Protein AF-K1TVM0-F1 (afdb_monomer_lite)

Sequence (132 aa):
MSVEELLGRLKIVDDQRIYVIAEAIRKGISYEQIHDITKIDLWFIDKIAILTEMEHALETQPLTVDLLKEAKRIEFPDNVIARLTGKTEEEIKKMRYDNGIKAVYKMVDTCAAEFAASTPYYYSVFGGECEA

Foldseek 3Di:
DDLVVLLVLLLDPDPCNLVSLLVNVVVPNDLVSSCVRNVPDSVVSVLSNVVSVLLVCLQPDADDLVSLLVCQQNPNQLPSSCVNNVHDSVVSVVSCVVSVQDWAKDADQVPVPPDDDPDRDIDTHRDDHHPD

pLDDT: mean 94.08, std 8.01, range [65.44, 98.75]

Organism: NCBI:txid408170

Radius of gyration: 18.38 Å; chains: 1; bounding box: 38×33×53 Å

Secondary structure (DSSP, 8-state):
--HHHHHHHHTS-STTHHHHHHHHHHTT--HHHHHHHH---HHHHHHHHHHHHHHHHHHHS---HHHHHHHHHTT--HHHHHHHHT--HHHHHHHHHHTT---EEEE--SSTTSS---S--EEEESSS----

InterPro domains:
  IPR005480 Carbamoyl-phosphate synthetase, large subunit oligomerisation domain [PF02787] (10-85)
  IPR005480 Carbamoyl-phosphate synthetase, large subunit oligomerisation domain [SM01096] (6-126)
  IPR036897 Carbamoyl-phosphate synthetase, large subunit oligomerisation domain superfamily [G3DSA:1.10.1030.10] (1-132)
  IPR036897 Carbamoyl-phosphate synthetase, large subunit oligomerisation domain superfamily [SSF48108] (3-131)

Structure (mmCIF, N/CA/C/O backbone):
data_AF-K1TVM0-F1
#
_entry.id   AF-K1TVM0-F1
#
loop_
_atom_site.group_PDB
_atom_site.id
_atom_site.type_symbol
_atom_site.label_atom_id
_atom_site.label_alt_id
_atom_site.label_comp_id
_atom_site.label_asym_id
_atom_site.label_entity_id
_atom_site.label_seq_id
_atom_site.pdbx_PDB_ins_code
_atom_site.Cartn_x
_atom_site.Cartn_y
_atom_site.Cartn_z
_atom_site.occupancy
_atom_site.B_iso_or_equiv
_atom_site.auth_seq_id
_atom_site.auth_comp_id
_atom_site.auth_asym_id
_atom_site.auth_atom_id
_atom_site.pdbx_PDB_model_num
ATOM 1 N N . MET A 1 1 ? 1.912 -0.898 20.314 1.00 80.94 1 MET A N 1
ATOM 2 C CA . MET A 1 1 ? 0.642 -0.511 20.954 1.00 80.94 1 MET A CA 1
ATOM 3 C C . MET A 1 1 ? -0.163 -1.754 21.276 1.00 80.94 1 MET A C 1
ATOM 5 O O . MET A 1 1 ? -0.080 -2.720 20.519 1.00 80.94 1 MET A O 1
ATOM 9 N N . SER A 1 2 ? -0.897 -1.756 22.380 1.00 94.56 2 SER A N 1
ATOM 10 C CA . SER A 1 2 ? -1.893 -2.791 22.669 1.00 94.56 2 SER A CA 1
ATOM 11 C C . SER A 1 2 ? -3.107 -2.644 21.739 1.00 94.56 2 SER A C 1
ATOM 13 O O . SER A 1 2 ? -3.295 -1.609 21.096 1.00 94.56 2 SER A O 1
ATOM 15 N N . VAL A 1 3 ? -3.944 -3.683 21.651 1.00 94.94 3 VAL A N 1
ATOM 16 C CA . VAL A 1 3 ? -5.213 -3.609 20.902 1.00 94.94 3 VAL A CA 1
ATOM 17 C C . VAL A 1 3 ? -6.101 -2.496 21.465 1.00 94.94 3 VAL A C 1
ATOM 19 O O . VAL A 1 3 ? -6.670 -1.720 20.706 1.00 94.94 3 VAL A O 1
ATOM 22 N N . GLU A 1 4 ? -6.160 -2.356 22.789 1.00 95.06 4 GLU A N 1
ATOM 23 C CA . GLU A 1 4 ? -6.946 -1.316 23.460 1.00 95.06 4 GLU A CA 1
ATOM 24 C C . GLU A 1 4 ? -6.488 0.103 23.083 1.00 95.06 4 GLU A C 1
ATOM 26 O O . GLU A 1 4 ? -7.312 0.953 22.737 1.00 95.06 4 GLU A O 1
ATOM 31 N N . GLU A 1 5 ? -5.173 0.345 23.056 1.00 96.19 5 GLU A N 1
ATOM 32 C CA . GLU A 1 5 ? -4.603 1.627 22.625 1.00 96.19 5 GLU A CA 1
ATOM 33 C C . GLU A 1 5 ? -4.957 1.952 21.166 1.00 96.19 5 GLU A C 1
ATOM 35 O O . GLU A 1 5 ? -5.282 3.100 20.848 1.00 96.19 5 GLU A O 1
ATOM 40 N N . LEU A 1 6 ? -4.932 0.954 20.273 1.00 96.75 6 LEU A N 1
ATOM 41 C CA . LEU A 1 6 ? -5.315 1.135 18.869 1.00 96.75 6 LEU A CA 1
ATOM 42 C C . LEU A 1 6 ? -6.794 1.490 18.731 1.00 96.75 6 LEU A C 1
ATOM 44 O O . LEU A 1 6 ? -7.119 2.431 18.013 1.00 96.75 6 LEU A O 1
ATOM 48 N N . LEU A 1 7 ? -7.688 0.809 19.454 1.00 96.94 7 LEU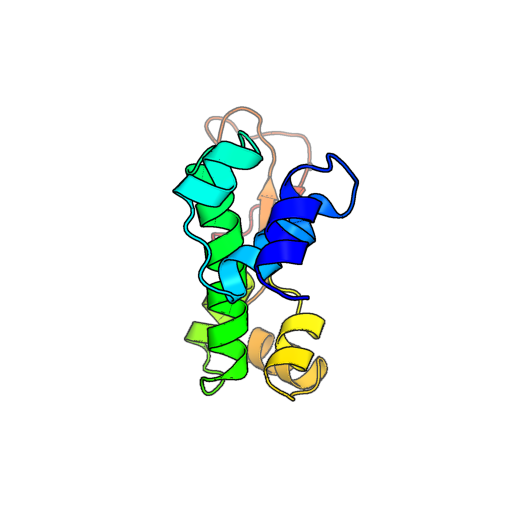 A N 1
ATOM 49 C CA . LEU A 1 7 ? -9.122 1.123 19.437 1.00 96.94 7 LEU A CA 1
ATOM 50 C C . LEU A 1 7 ? -9.409 2.546 19.936 1.00 96.94 7 LEU A C 1
ATOM 52 O O . LEU A 1 7 ? -10.316 3.210 19.429 1.00 96.94 7 LEU A O 1
ATOM 56 N N . GLY A 1 8 ? -8.628 3.033 20.903 1.00 97.38 8 GLY A N 1
ATOM 57 C CA . GLY A 1 8 ? -8.663 4.429 21.334 1.00 97.38 8 GLY A CA 1
ATOM 58 C C . GLY A 1 8 ? -8.209 5.386 20.230 1.00 97.38 8 GLY A C 1
ATOM 59 O O . GLY A 1 8 ? -8.923 6.334 19.901 1.00 97.38 8 GLY A O 1
ATOM 60 N N . ARG A 1 9 ? -7.055 5.114 19.610 1.00 98.00 9 ARG A N 1
ATOM 61 C CA . ARG A 1 9 ? -6.488 5.950 18.537 1.00 98.00 9 ARG A CA 1
ATOM 62 C C . ARG A 1 9 ? -7.346 5.961 17.271 1.00 98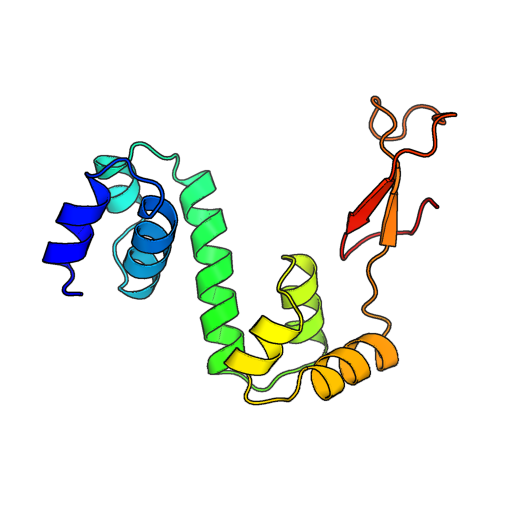.00 9 ARG A C 1
ATOM 64 O O . ARG A 1 9 ? -7.458 7.011 16.652 1.00 98.00 9 ARG A O 1
ATOM 71 N N . LEU A 1 10 ? -8.031 4.866 16.933 1.00 98.06 10 LEU A N 1
ATOM 72 C CA . LEU A 1 10 ? -8.962 4.807 15.796 1.00 98.06 10 LEU A CA 1
ATOM 73 C C . LEU A 1 10 ? -10.108 5.821 15.914 1.00 98.06 10 LEU A C 1
ATOM 75 O O . LEU A 1 10 ? -10.655 6.235 14.894 1.00 98.06 10 LEU A O 1
ATOM 79 N N . LYS A 1 11 ? -10.478 6.255 17.125 1.00 97.75 11 LYS A N 1
ATOM 80 C CA . LYS A 1 11 ? -11.513 7.283 17.337 1.00 97.75 11 LYS A CA 1
ATOM 81 C C . LYS A 1 11 ? -11.014 8.698 17.036 1.00 97.75 11 LYS A C 1
ATOM 83 O O . LYS A 1 11 ? -11.830 9.586 16.807 1.00 97.75 11 LYS A O 1
ATOM 88 N N . ILE A 1 12 ? -9.699 8.911 17.039 1.00 97.94 12 ILE A N 1
ATOM 89 C CA . ILE A 1 12 ? -9.086 10.219 16.816 1.00 97.94 12 ILE A CA 1
ATOM 90 C C . ILE A 1 12 ? -8.969 10.452 15.308 1.00 97.94 12 ILE A C 1
ATOM 92 O O . ILE A 1 12 ? -8.391 9.646 14.582 1.00 97.94 12 ILE A O 1
ATOM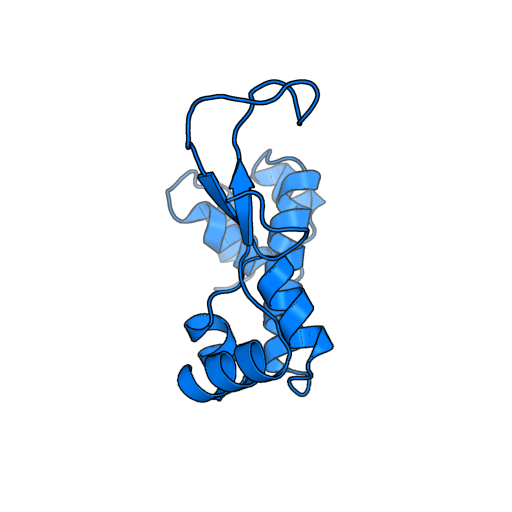 96 N N . VAL A 1 13 ? -9.554 11.552 14.833 1.00 97.62 13 VAL A N 1
ATOM 97 C CA . VAL A 1 13 ? -9.509 11.952 13.422 1.00 97.62 13 VAL A CA 1
ATOM 98 C C . VAL A 1 13 ? -8.322 12.885 13.214 1.00 97.62 13 VAL A C 1
ATOM 100 O O . VAL A 1 13 ? -8.474 14.102 13.195 1.00 97.62 13 VAL A O 1
ATOM 103 N N . ASP A 1 14 ? -7.133 12.296 13.125 1.00 97.12 14 ASP A N 1
ATOM 104 C CA . ASP A 1 14 ? -5.877 12.995 12.861 1.00 97.12 14 ASP A CA 1
ATOM 105 C C . ASP A 1 14 ? -5.177 12.446 11.604 1.00 97.12 14 ASP A C 1
ATOM 107 O O . ASP A 1 14 ? -5.647 11.512 10.946 1.00 97.12 14 ASP A O 1
ATOM 111 N N . ASP A 1 15 ? -4.045 13.050 11.261 1.00 97.06 15 ASP A N 1
ATOM 112 C CA . ASP A 1 15 ? -3.183 12.682 10.136 1.00 97.06 15 ASP A CA 1
ATOM 113 C C . ASP A 1 15 ? -2.530 11.299 10.287 1.00 97.06 15 ASP A C 1
ATOM 115 O O . ASP A 1 15 ? -2.016 10.740 9.316 1.00 97.06 15 ASP A O 1
ATOM 119 N N . GLN A 1 16 ? -2.579 10.708 11.483 1.00 96.94 16 GLN A N 1
ATOM 120 C CA . GLN A 1 16 ? -2.008 9.394 11.749 1.00 96.94 16 GLN A CA 1
ATOM 121 C C . GLN A 1 16 ? -3.023 8.256 11.636 1.00 96.94 16 GLN A C 1
ATOM 123 O O . GLN A 1 16 ? -2.626 7.088 11.581 1.00 96.94 16 GLN A O 1
ATOM 128 N N . ARG A 1 17 ? -4.325 8.564 11.598 1.00 97.62 17 ARG A N 1
ATOM 129 C CA . ARG A 1 17 ? -5.411 7.574 11.655 1.00 97.62 17 ARG A CA 1
ATOM 130 C C . ARG A 1 17 ? -5.276 6.467 10.608 1.00 97.62 17 ARG A C 1
ATOM 132 O O . ARG A 1 17 ? -5.576 5.316 10.910 1.00 97.62 17 ARG A O 1
ATOM 139 N N . ILE A 1 18 ? -4.776 6.780 9.412 1.00 97.19 18 ILE A N 1
ATOM 140 C CA . ILE A 1 18 ? -4.554 5.785 8.351 1.00 97.19 18 ILE A CA 1
ATOM 141 C C . ILE A 1 18 ? -3.500 4.734 8.736 1.00 97.19 18 ILE A C 1
ATOM 143 O O . ILE A 1 18 ? -3.696 3.546 8.490 1.00 97.19 18 ILE A O 1
ATOM 147 N N . TYR A 1 19 ? -2.426 5.135 9.421 1.00 97.56 19 TYR A N 1
ATOM 148 C CA . TYR A 1 19 ? -1.399 4.208 9.905 1.00 97.56 19 TYR A CA 1
ATOM 149 C C . TYR A 1 19 ? -1.911 3.369 11.078 1.00 97.56 19 TYR A C 1
ATOM 151 O O . TYR A 1 19 ? -1.562 2.197 11.199 1.00 97.56 19 TYR A O 1
ATOM 159 N N . VAL A 1 20 ? -2.777 3.950 11.917 1.00 98.25 20 VAL A N 1
ATOM 160 C CA . VAL A 1 20 ? -3.456 3.227 13.004 1.00 98.25 20 VAL A CA 1
ATOM 161 C C . VAL A 1 20 ? -4.384 2.149 12.438 1.00 98.25 20 VAL A C 1
ATOM 163 O O . VAL A 1 20 ? -4.419 1.050 12.983 1.00 98.25 20 VAL A O 1
ATOM 166 N N . ILE A 1 21 ? -5.091 2.423 11.335 1.00 98.44 21 ILE A N 1
ATOM 167 C CA . ILE A 1 21 ? -5.913 1.425 10.630 1.00 98.44 21 ILE A CA 1
ATOM 168 C C . ILE A 1 21 ? -5.044 0.284 10.099 1.00 98.44 21 ILE A C 1
ATOM 170 O O . ILE A 1 21 ? -5.359 -0.875 10.353 1.00 98.44 21 ILE A O 1
ATOM 174 N N . ALA A 1 22 ? -3.929 0.590 9.429 1.00 98.38 22 ALA A N 1
ATOM 175 C CA . ALA A 1 22 ? -3.012 -0.444 8.949 1.00 98.38 22 ALA A CA 1
ATOM 176 C C . ALA A 1 22 ? -2.482 -1.321 10.103 1.00 98.38 22 ALA A C 1
ATOM 178 O O . ALA A 1 22 ? -2.496 -2.544 10.011 1.00 98.38 22 ALA A O 1
ATOM 179 N N . GLU A 1 23 ? -2.083 -0.721 11.229 1.00 98.25 23 GLU A N 1
ATOM 180 C CA . GLU A 1 23 ? -1.623 -1.475 12.405 1.00 98.25 23 GLU A CA 1
ATOM 181 C C . GLU A 1 23 ? -2.743 -2.294 13.070 1.00 98.25 23 GLU A C 1
ATOM 183 O O . GLU A 1 23 ? -2.501 -3.406 13.539 1.00 98.25 23 GLU A O 1
ATOM 188 N N . ALA A 1 24 ? -3.975 -1.780 13.093 1.00 98.31 24 ALA A N 1
ATOM 189 C CA . ALA A 1 24 ? -5.145 -2.521 13.561 1.00 98.31 24 ALA A CA 1
ATOM 190 C C . ALA A 1 24 ? -5.376 -3.790 12.726 1.00 98.31 24 ALA A C 1
ATOM 192 O O . ALA A 1 24 ? -5.582 -4.862 13.301 1.00 98.31 24 ALA A O 1
ATOM 193 N N . ILE A 1 25 ? -5.261 -3.687 11.399 1.00 98.38 25 ILE A N 1
ATOM 194 C CA . ILE A 1 25 ? -5.369 -4.831 10.484 1.00 98.38 25 ILE A CA 1
ATOM 195 C C . ILE A 1 25 ? -4.244 -5.839 10.751 1.00 98.38 25 ILE A C 1
ATOM 197 O O . ILE A 1 25 ? -4.527 -7.019 10.944 1.00 98.38 25 ILE A O 1
ATOM 201 N N . ARG A 1 26 ? -2.986 -5.388 10.884 1.00 97.50 26 ARG A N 1
ATOM 202 C CA . ARG A 1 26 ? -1.848 -6.272 11.224 1.00 97.50 26 ARG A CA 1
ATOM 203 C C . ARG A 1 26 ? -2.049 -7.039 12.536 1.00 97.50 26 ARG A C 1
ATOM 205 O O . ARG A 1 26 ? -1.517 -8.134 12.693 1.00 97.50 26 ARG A O 1
ATOM 212 N N . LYS A 1 27 ? -2.808 -6.483 13.487 1.00 97.06 27 LYS A N 1
ATOM 213 C CA . LYS A 1 27 ? -3.162 -7.145 14.758 1.00 97.06 27 LYS A CA 1
ATOM 214 C C . LYS A 1 27 ? -4.441 -7.981 14.706 1.00 97.06 27 LYS A C 1
ATOM 216 O O . LYS A 1 27 ? -4.842 -8.509 15.742 1.00 97.06 27 LYS A O 1
ATOM 221 N N . GLY A 1 28 ? -5.071 -8.108 13.543 1.00 97.00 28 GLY A N 1
ATOM 222 C CA . GLY A 1 28 ? -6.270 -8.920 13.354 1.00 97.00 28 GLY A CA 1
ATOM 223 C C . GLY A 1 28 ? -7.552 -8.295 13.907 1.00 97.00 28 GLY A C 1
ATOM 224 O O . GLY A 1 28 ? -8.495 -9.025 14.207 1.00 97.00 28 GLY A O 1
ATOM 225 N N . ILE A 1 29 ? -7.611 -6.968 14.071 1.00 98.19 29 ILE A N 1
ATOM 226 C CA . ILE A 1 29 ? -8.879 -6.283 14.368 1.00 98.19 29 ILE A CA 1
ATOM 227 C C . ILE A 1 29 ? -9.773 -6.378 13.125 1.00 98.19 29 ILE A C 1
ATOM 229 O O . ILE A 1 29 ? -9.315 -6.106 12.015 1.00 98.19 29 ILE A O 1
ATOM 233 N N . SER A 1 30 ? -11.039 -6.765 13.303 1.00 98.19 30 SER A N 1
ATOM 234 C CA . SER A 1 30 ? -11.939 -7.004 12.170 1.00 98.19 30 SER A CA 1
ATOM 235 C C . SER A 1 30 ? -12.271 -5.717 11.411 1.00 98.19 30 SER A C 1
ATOM 237 O O . SER A 1 30 ? -12.284 -4.616 11.979 1.00 98.19 30 SER A O 1
ATOM 239 N N . TYR A 1 31 ? -12.572 -5.852 10.119 1.00 98.25 31 TYR A N 1
ATOM 240 C CA . TYR A 1 31 ? -12.890 -4.705 9.270 1.00 98.25 31 TYR A CA 1
ATOM 241 C C . TYR A 1 31 ? -14.173 -4.019 9.737 1.00 98.25 31 TYR A C 1
ATOM 243 O O . TYR A 1 31 ? -14.240 -2.794 9.735 1.00 98.25 31 TYR A O 1
ATOM 251 N N . GLU A 1 32 ? -15.153 -4.786 10.218 1.00 98.56 32 GLU A N 1
ATOM 252 C CA . GLU A 1 32 ? -16.409 -4.286 10.784 1.00 98.56 32 GLU A CA 1
ATOM 253 C C . GLU A 1 32 ? -16.145 -3.434 12.021 1.00 98.56 32 GLU A C 1
ATOM 255 O O . GLU A 1 32 ? -16.685 -2.340 12.139 1.00 98.56 32 GLU A O 1
ATOM 260 N N . GLN A 1 33 ? -15.250 -3.871 12.909 1.00 98.44 33 GLN A N 1
ATOM 261 C CA . GLN A 1 33 ? -14.904 -3.097 14.096 1.00 98.44 33 GLN A CA 1
ATOM 262 C C . GLN A 1 33 ? -14.178 -1.791 13.736 1.00 98.44 33 GLN A C 1
ATOM 264 O O . GLN A 1 33 ? -14.449 -0.740 14.327 1.00 98.44 33 GLN A O 1
ATOM 269 N N . ILE A 1 34 ? -13.272 -1.827 12.753 1.00 98.62 34 ILE A N 1
ATOM 270 C CA . ILE A 1 34 ? -12.607 -0.620 12.239 1.00 98.62 34 ILE A CA 1
ATOM 271 C C . ILE A 1 34 ? -13.640 0.310 11.591 1.00 98.62 34 ILE A C 1
ATOM 273 O O . ILE A 1 34 ? -13.635 1.512 11.871 1.00 98.62 34 ILE A O 1
ATOM 277 N N . HIS A 1 35 ? -14.548 -0.221 10.774 1.00 98.56 35 HIS A N 1
ATOM 278 C CA . HIS A 1 35 ? -15.644 0.522 10.155 1.00 98.56 35 HIS A CA 1
ATOM 279 C C . HIS A 1 35 ? -16.550 1.165 11.206 1.00 98.56 35 HIS A C 1
ATOM 281 O O . HIS A 1 35 ? -16.822 2.361 11.140 1.00 98.56 35 HIS A O 1
ATOM 287 N N . ASP A 1 36 ? -16.965 0.424 12.227 1.00 98.56 36 ASP A N 1
ATOM 288 C CA . ASP A 1 36 ? -17.866 0.919 13.264 1.00 98.56 36 ASP A CA 1
ATOM 289 C C . ASP A 1 36 ? -17.284 2.120 14.010 1.00 98.56 36 ASP A C 1
ATOM 291 O O . ASP A 1 36 ? -18.017 3.058 14.341 1.00 98.56 36 ASP A O 1
ATOM 295 N N . ILE A 1 37 ? -15.968 2.130 14.229 1.00 98.25 37 ILE A N 1
ATOM 296 C CA . ILE A 1 37 ? -15.262 3.232 14.888 1.00 98.25 37 ILE A CA 1
ATOM 297 C C . ILE A 1 37 ? -14.999 4.388 13.919 1.00 98.25 37 ILE A C 1
ATOM 299 O O . ILE A 1 37 ? -15.150 5.558 14.283 1.00 98.25 37 ILE A O 1
ATOM 303 N N . THR A 1 38 ? -14.555 4.080 12.701 1.00 98.25 38 THR A N 1
ATOM 304 C CA . THR A 1 38 ? -14.015 5.086 11.776 1.00 98.25 38 THR A CA 1
ATOM 305 C C . THR A 1 38 ? -15.030 5.668 10.811 1.00 98.25 38 THR A C 1
ATOM 307 O O . THR A 1 38 ? -14.833 6.788 10.338 1.00 98.25 38 THR A O 1
ATOM 310 N N . LYS A 1 39 ? -16.104 4.918 10.559 1.00 98.31 39 LYS A N 1
ATOM 311 C CA . LYS A 1 39 ? -17.106 5.105 9.504 1.00 98.31 39 LYS A CA 1
ATOM 312 C C . LYS A 1 39 ? -16.536 5.060 8.083 1.00 98.31 39 LYS A C 1
ATOM 314 O O . LYS A 1 39 ? -17.229 5.422 7.139 1.00 98.31 39 LYS A O 1
ATOM 319 N N . ILE A 1 40 ? -15.294 4.598 7.924 1.00 98.44 40 ILE A N 1
ATOM 320 C CA . ILE A 1 40 ? -14.682 4.341 6.618 1.00 98.44 40 ILE A CA 1
ATOM 321 C C . ILE A 1 40 ? -15.295 3.063 6.063 1.00 98.44 40 ILE A C 1
ATOM 323 O O . ILE A 1 40 ? -15.364 2.061 6.768 1.00 98.44 40 ILE A O 1
ATOM 327 N N . ASP A 1 41 ? -15.760 3.104 4.818 1.00 98.62 41 ASP A N 1
ATOM 328 C CA . ASP A 1 41 ? -16.384 1.953 4.169 1.00 98.62 41 ASP A CA 1
ATOM 329 C C . ASP A 1 41 ? -15.447 0.734 4.147 1.00 98.62 41 ASP A C 1
ATOM 331 O O . ASP A 1 41 ? -14.231 0.868 3.962 1.00 98.62 41 ASP A O 1
ATOM 335 N N . LEU A 1 42 ? -16.028 -0.456 4.317 1.00 98.38 42 LEU A N 1
ATOM 336 C CA . LEU A 1 42 ? -15.296 -1.723 4.309 1.00 98.38 42 LEU A CA 1
ATOM 337 C C . LEU A 1 42 ? -14.471 -1.897 3.031 1.00 98.38 42 LEU A C 1
ATOM 339 O O . LEU A 1 42 ? -13.369 -2.435 3.095 1.00 98.38 42 LEU A O 1
ATOM 343 N N . TRP A 1 43 ? -14.946 -1.378 1.897 1.00 98.50 43 TRP A N 1
ATOM 344 C CA . TRP A 1 43 ? -14.221 -1.416 0.631 1.00 98.50 43 TRP A CA 1
ATOM 345 C C . TRP A 1 43 ? -12.865 -0.706 0.705 1.00 98.50 43 TRP A C 1
ATOM 347 O O . TRP A 1 43 ? -11.887 -1.203 0.153 1.00 98.50 43 TRP A O 1
ATOM 357 N N . PHE A 1 44 ? -12.763 0.432 1.402 1.00 98.50 44 PHE A N 1
ATOM 358 C CA . PHE A 1 44 ? -11.483 1.134 1.562 1.00 98.50 44 PHE A CA 1
ATOM 359 C C . PHE A 1 44 ? -10.581 0.455 2.593 1.00 98.50 44 PHE A C 1
ATOM 361 O O . PHE A 1 44 ? -9.363 0.433 2.415 1.00 98.50 44 PHE A O 1
ATOM 368 N N . ILE A 1 45 ? -11.163 -0.112 3.653 1.00 98.56 45 ILE A N 1
ATOM 369 C CA . ILE A 1 45 ? -10.416 -0.877 4.662 1.00 98.56 45 ILE A CA 1
ATOM 370 C C . ILE A 1 45 ? -9.770 -2.106 4.008 1.00 98.56 45 ILE A C 1
ATOM 372 O O . ILE A 1 45 ? -8.582 -2.343 4.216 1.00 98.56 45 ILE A O 1
ATOM 376 N N . ASP A 1 46 ? -10.505 -2.804 3.139 1.00 98.25 46 ASP A N 1
ATOM 377 C CA . ASP A 1 46 ? -9.997 -3.900 2.304 1.00 98.25 46 ASP A CA 1
ATOM 378 C C . ASP A 1 46 ? -8.787 -3.468 1.457 1.00 98.25 46 ASP A C 1
ATOM 380 O O . ASP A 1 46 ? -7.782 -4.173 1.403 1.00 98.25 46 ASP A O 1
ATOM 384 N N . LYS A 1 47 ? -8.805 -2.262 0.866 1.00 98.06 47 LYS A N 1
ATOM 385 C CA . LYS A 1 47 ? -7.639 -1.758 0.112 1.00 98.06 47 LYS A CA 1
ATOM 386 C C . LYS A 1 47 ? -6.410 -1.531 0.975 1.00 98.06 47 LYS A C 1
ATOM 388 O O . LYS A 1 47 ? -5.307 -1.777 0.498 1.00 98.06 47 LYS A O 1
ATOM 393 N N . ILE A 1 48 ? -6.573 -1.111 2.227 1.00 98.25 48 ILE A N 1
ATOM 394 C CA . ILE A 1 48 ? -5.450 -1.005 3.168 1.00 98.25 48 ILE A CA 1
ATOM 395 C C . ILE A 1 48 ? -4.968 -2.404 3.571 1.00 98.25 48 ILE A C 1
ATOM 397 O O . ILE A 1 48 ? -3.762 -2.626 3.668 1.00 98.25 48 ILE A O 1
ATOM 401 N N . ALA A 1 49 ? -5.884 -3.357 3.752 1.00 98.31 49 ALA A N 1
ATOM 402 C CA . ALA A 1 49 ? -5.533 -4.723 4.113 1.00 98.31 49 ALA A CA 1
ATOM 403 C C . ALA A 1 49 ? -4.672 -5.413 3.050 1.00 98.31 49 ALA A C 1
ATOM 405 O O . ALA A 1 49 ? -3.636 -5.976 3.400 1.00 98.31 49 ALA A O 1
ATOM 406 N N . ILE A 1 50 ? -5.001 -5.247 1.765 1.00 98.38 50 ILE A N 1
ATOM 407 C CA . ILE A 1 50 ? -4.178 -5.738 0.644 1.00 98.38 50 ILE A CA 1
ATOM 408 C C . ILE A 1 50 ? -2.723 -5.253 0.765 1.00 98.38 50 ILE A C 1
ATOM 410 O O . ILE A 1 50 ? -1.789 -6.011 0.503 1.00 98.38 50 ILE A O 1
ATOM 414 N N . LEU A 1 51 ? -2.502 -4.003 1.197 1.00 98.38 51 LEU A N 1
ATOM 415 C CA . LEU A 1 51 ? -1.147 -3.484 1.408 1.00 98.38 51 LEU A CA 1
ATOM 416 C C . LEU A 1 51 ? -0.451 -4.226 2.555 1.00 98.38 51 LEU A C 1
ATOM 418 O O . LEU A 1 51 ? 0.683 -4.664 2.398 1.00 98.38 51 LEU A O 1
ATOM 422 N N . THR A 1 52 ? -1.126 -4.419 3.688 1.00 98.25 52 THR A N 1
ATOM 423 C CA . THR A 1 52 ? -0.547 -5.144 4.834 1.00 98.25 52 THR A CA 1
ATOM 424 C C . THR A 1 52 ? -0.293 -6.625 4.544 1.00 98.25 52 THR A C 1
ATOM 426 O O . THR A 1 52 ? 0.673 -7.201 5.041 1.00 98.25 52 THR A O 1
ATOM 429 N N . GLU A 1 53 ? -1.118 -7.245 3.704 1.00 98.44 53 GLU A N 1
ATOM 430 C CA . GLU A 1 53 ? -0.942 -8.625 3.253 1.00 98.44 53 GLU A CA 1
ATOM 431 C C . GLU A 1 53 ? 0.269 -8.745 2.326 1.00 98.44 53 GLU A C 1
ATOM 433 O O . GLU A 1 53 ? 1.059 -9.680 2.464 1.00 98.44 53 GLU A O 1
ATOM 438 N N . MET A 1 54 ? 0.467 -7.775 1.426 1.00 98.75 54 MET A N 1
ATOM 439 C CA . MET A 1 54 ? 1.672 -7.708 0.599 1.00 98.75 54 MET A CA 1
ATOM 440 C C . MET A 1 54 ? 2.926 -7.465 1.442 1.00 98.75 54 MET A C 1
ATOM 442 O O . MET A 1 54 ? 3.945 -8.108 1.198 1.00 98.75 54 MET A O 1
ATOM 446 N N . GLU A 1 55 ? 2.866 -6.582 2.447 1.00 98.50 55 GLU A N 1
ATOM 447 C CA . GLU A 1 55 ? 3.965 -6.410 3.408 1.00 98.50 55 GLU A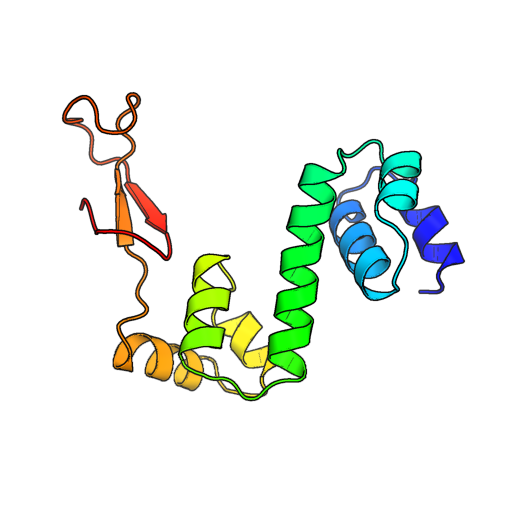 CA 1
ATOM 448 C C . GLU A 1 55 ? 4.341 -7.758 4.033 1.00 98.50 55 GLU A C 1
ATOM 450 O O . GLU A 1 55 ? 5.497 -8.173 3.954 1.00 98.50 55 GLU A O 1
ATOM 455 N N . HIS A 1 56 ? 3.350 -8.484 4.555 1.00 98.38 56 HIS A N 1
ATOM 456 C CA . HIS A 1 56 ? 3.559 -9.794 5.160 1.00 98.38 56 HIS A CA 1
ATOM 457 C C . HIS A 1 56 ? 4.121 -10.823 4.169 1.00 98.38 56 HIS A C 1
ATOM 459 O O . HIS A 1 56 ? 5.029 -11.583 4.511 1.00 98.38 56 HIS A O 1
ATOM 465 N N . ALA A 1 57 ? 3.619 -10.854 2.932 1.00 98.69 57 ALA A N 1
ATOM 466 C CA . ALA A 1 57 ? 4.122 -11.748 1.894 1.00 98.69 57 ALA A CA 1
ATOM 467 C C . ALA A 1 57 ? 5.591 -11.454 1.553 1.00 98.69 57 ALA A C 1
ATOM 469 O O . ALA A 1 57 ? 6.389 -12.383 1.458 1.00 98.69 57 ALA A O 1
ATOM 470 N N . LEU A 1 58 ? 5.968 -10.178 1.427 1.00 98.62 58 LEU A N 1
ATOM 471 C CA . LEU A 1 58 ? 7.348 -9.758 1.161 1.00 98.62 58 LEU A CA 1
ATOM 472 C C . LEU A 1 58 ? 8.306 -10.079 2.318 1.00 98.62 58 LEU A C 1
ATOM 474 O O . LEU A 1 58 ? 9.475 -10.364 2.067 1.00 98.62 58 LEU A O 1
ATOM 478 N N . GLU A 1 59 ? 7.826 -10.042 3.561 1.00 98.38 59 GLU A N 1
ATOM 479 C CA . GLU A 1 59 ? 8.624 -10.374 4.748 1.00 98.38 59 GLU A CA 1
ATOM 480 C C . GLU A 1 59 ? 8.804 -11.884 4.949 1.00 98.38 59 GLU A C 1
ATOM 482 O O . GLU A 1 59 ? 9.832 -12.327 5.463 1.00 98.38 59 GLU A O 1
ATOM 487 N N . THR A 1 60 ? 7.801 -12.686 4.584 1.00 98.25 60 THR A N 1
ATOM 488 C CA . THR A 1 60 ? 7.747 -14.112 4.956 1.00 98.25 60 THR A CA 1
ATOM 489 C C . THR A 1 60 ? 8.014 -15.078 3.811 1.00 98.25 60 THR A C 1
ATOM 491 O O . THR A 1 60 ? 8.375 -16.230 4.061 1.00 98.25 60 THR A O 1
ATOM 494 N N . GLN A 1 61 ? 7.856 -14.644 2.561 1.00 98.06 61 GLN A N 1
ATOM 495 C CA . GLN A 1 61 ? 8.022 -15.492 1.384 1.00 98.06 61 GLN A CA 1
ATOM 496 C C . GLN A 1 61 ? 9.309 -15.140 0.625 1.00 98.06 61 GLN A C 1
ATOM 498 O O . GLN A 1 61 ? 9.761 -13.994 0.644 1.00 98.06 61 GLN A O 1
ATOM 503 N N . PRO A 1 62 ? 9.913 -16.097 -0.102 1.00 97.69 62 PRO A N 1
ATOM 504 C CA . PRO A 1 62 ? 10.997 -15.781 -1.023 1.00 97.69 62 PRO A CA 1
ATOM 505 C C . PRO A 1 62 ? 10.534 -14.794 -2.102 1.00 97.69 62 PRO A C 1
ATOM 507 O O . PRO A 1 62 ? 9.485 -14.987 -2.715 1.00 97.69 62 PRO A O 1
ATOM 510 N N . LEU A 1 63 ? 11.345 -13.773 -2.395 1.00 98.38 63 LEU A N 1
ATOM 511 C CA . LEU A 1 63 ? 11.037 -12.820 -3.463 1.00 98.38 63 LEU A CA 1
ATOM 512 C C . LEU A 1 63 ? 11.140 -13.490 -4.843 1.00 98.38 63 LEU A C 1
ATOM 514 O O . LEU A 1 63 ? 12.235 -13.661 -5.383 1.00 98.38 63 LEU A O 1
ATOM 518 N N . THR A 1 64 ? 9.992 -13.843 -5.419 1.00 98.50 64 THR A N 1
ATOM 519 C CA . THR A 1 64 ? 9.859 -14.339 -6.797 1.00 98.50 64 THR A CA 1
ATOM 520 C C . THR A 1 64 ? 9.550 -13.199 -7.770 1.00 98.50 64 THR A C 1
ATOM 522 O O . THR A 1 64 ? 9.186 -12.094 -7.367 1.00 98.50 64 THR A O 1
ATOM 525 N N . VAL A 1 65 ? 9.688 -13.458 -9.076 1.00 98.19 65 VAL A N 1
ATOM 526 C CA . VAL A 1 65 ? 9.327 -12.485 -10.125 1.00 98.19 65 VAL A CA 1
ATOM 527 C C . VAL A 1 65 ? 7.839 -12.141 -10.066 1.00 98.19 65 VAL A C 1
ATOM 529 O O . VAL A 1 65 ? 7.492 -10.970 -10.185 1.00 98.19 65 VAL A O 1
ATOM 532 N N . ASP A 1 66 ? 6.976 -13.128 -9.822 1.00 98.19 66 ASP A N 1
ATOM 533 C CA . ASP A 1 66 ? 5.530 -12.914 -9.726 1.00 98.19 66 ASP A CA 1
ATOM 534 C C . ASP A 1 66 ? 5.152 -12.102 -8.486 1.00 98.19 66 ASP A C 1
ATOM 536 O O . ASP A 1 66 ? 4.375 -11.156 -8.598 1.00 98.19 66 ASP A O 1
ATOM 540 N N . LEU A 1 67 ? 5.762 -12.392 -7.329 1.00 98.50 67 LEU A N 1
ATOM 541 C CA . LEU A 1 67 ? 5.546 -11.604 -6.113 1.00 98.50 67 LEU A CA 1
ATOM 542 C C . LEU A 1 67 ? 6.017 -10.157 -6.302 1.00 98.50 67 LEU A C 1
ATOM 544 O O . LEU A 1 67 ? 5.309 -9.220 -5.943 1.00 98.50 67 LEU A O 1
ATOM 548 N N . LEU A 1 68 ? 7.182 -9.960 -6.928 1.00 98.50 68 LEU A N 1
ATOM 549 C CA . LEU A 1 68 ? 7.686 -8.628 -7.259 1.00 98.50 68 LEU A CA 1
ATOM 550 C C . LEU A 1 68 ? 6.752 -7.894 -8.227 1.00 98.50 68 LEU A C 1
ATOM 552 O O . LEU A 1 68 ? 6.474 -6.712 -8.039 1.00 98.50 68 LEU A O 1
ATOM 556 N N . LYS A 1 69 ? 6.257 -8.580 -9.259 1.00 97.94 69 LYS A N 1
ATOM 557 C CA . LYS A 1 69 ? 5.326 -8.009 -10.236 1.00 97.94 69 LYS A CA 1
ATOM 558 C C . LYS A 1 69 ? 4.021 -7.585 -9.570 1.00 97.94 69 LYS A C 1
ATOM 560 O O . LYS A 1 69 ? 3.545 -6.489 -9.850 1.00 97.94 69 LYS A O 1
ATOM 565 N N . GLU A 1 70 ? 3.487 -8.408 -8.674 1.00 98.12 70 GLU A N 1
ATOM 566 C CA . GLU A 1 70 ? 2.264 -8.102 -7.937 1.00 98.12 70 GLU A CA 1
ATOM 567 C C . GLU A 1 70 ? 2.464 -6.943 -6.955 1.00 98.12 70 GLU A C 1
ATOM 569 O O . GLU A 1 70 ? 1.669 -6.006 -6.960 1.00 98.12 70 GLU A O 1
ATOM 574 N N . ALA A 1 71 ? 3.573 -6.922 -6.207 1.00 98.38 71 ALA A N 1
ATOM 575 C CA . ALA A 1 71 ? 3.931 -5.796 -5.344 1.00 98.38 71 ALA A CA 1
ATOM 576 C C . ALA A 1 71 ? 4.008 -4.481 -6.138 1.00 98.38 71 ALA A C 1
ATOM 578 O O . ALA A 1 71 ? 3.466 -3.458 -5.720 1.00 98.38 71 ALA A O 1
ATOM 579 N N . LYS A 1 72 ? 4.636 -4.503 -7.323 1.00 98.19 72 LYS A N 1
ATOM 580 C CA . LYS A 1 72 ? 4.692 -3.329 -8.202 1.00 98.19 72 LYS A CA 1
ATOM 581 C C . LYS A 1 72 ? 3.326 -2.945 -8.759 1.00 98.19 72 LYS A C 1
ATOM 583 O O . LYS A 1 72 ? 3.060 -1.754 -8.821 1.00 98.19 72 LYS A O 1
ATOM 588 N N . ARG A 1 73 ? 2.463 -3.905 -9.109 1.00 96.62 73 ARG A N 1
ATOM 589 C CA . ARG A 1 73 ? 1.095 -3.657 -9.606 1.00 96.62 73 ARG A CA 1
ATOM 590 C C . ARG A 1 73 ? 0.235 -2.883 -8.603 1.00 96.62 73 ARG A C 1
ATOM 592 O O . ARG A 1 73 ? -0.615 -2.100 -9.011 1.00 96.62 73 ARG A O 1
ATOM 599 N N . ILE A 1 74 ? 0.451 -3.098 -7.305 1.00 97.00 74 ILE A N 1
ATOM 600 C CA . ILE A 1 74 ? -0.180 -2.320 -6.225 1.00 97.00 74 ILE A CA 1
ATOM 601 C C . ILE A 1 74 ? 0.713 -1.170 -5.722 1.00 97.00 74 ILE A C 1
ATOM 603 O O . ILE A 1 74 ? 0.529 -0.664 -4.619 1.00 97.00 74 ILE A O 1
ATOM 607 N N . GLU A 1 75 ? 1.668 -0.747 -6.553 1.00 97.06 75 GLU A N 1
ATOM 608 C CA . GLU A 1 75 ? 2.484 0.461 -6.414 1.00 97.06 75 GLU A CA 1
ATOM 609 C C . GLU A 1 75 ? 3.463 0.476 -5.223 1.00 97.06 75 GLU A C 1
ATOM 611 O O . GLU A 1 75 ? 3.864 1.542 -4.752 1.00 97.06 75 GLU A O 1
ATOM 616 N N . PHE A 1 76 ? 3.941 -0.691 -4.760 1.00 98.31 76 PHE A N 1
ATOM 617 C CA . PHE A 1 76 ? 4.989 -0.735 -3.730 1.00 98.31 76 PHE A CA 1
ATOM 618 C C . PHE A 1 76 ? 6.309 -0.134 -4.246 1.00 98.31 76 PHE A C 1
ATOM 620 O O . PHE A 1 76 ? 6.835 -0.582 -5.273 1.00 98.31 76 PHE A O 1
ATOM 627 N N . PRO A 1 77 ? 6.904 0.841 -3.540 1.00 98.06 77 PRO A N 1
ATOM 628 C CA . PRO A 1 77 ? 8.203 1.405 -3.898 1.00 98.06 77 PRO A CA 1
ATOM 629 C C . PRO A 1 77 ? 9.360 0.403 -3.762 1.00 98.06 77 PRO A C 1
ATOM 631 O O . PRO A 1 77 ? 9.354 -0.452 -2.875 1.00 98.06 77 PRO A O 1
ATOM 634 N N . ASP A 1 78 ? 10.394 0.544 -4.597 1.00 98.38 78 ASP A N 1
ATOM 635 C CA . ASP A 1 78 ? 11.541 -0.379 -4.607 1.00 98.38 78 ASP A CA 1
ATOM 636 C C . ASP A 1 78 ? 12.286 -0.368 -3.257 1.00 98.38 78 ASP A C 1
ATOM 638 O O . ASP A 1 78 ? 12.662 -1.426 -2.757 1.00 98.38 78 ASP A O 1
ATOM 642 N N . ASN A 1 79 ? 12.412 0.797 -2.609 1.00 98.56 79 ASN A N 1
ATOM 643 C CA . ASN A 1 79 ? 13.016 0.930 -1.279 1.00 98.56 79 ASN A CA 1
ATOM 644 C C . ASN A 1 79 ? 12.205 0.238 -0.162 1.00 98.56 79 ASN A C 1
ATOM 646 O O . ASN A 1 79 ? 12.785 -0.269 0.800 1.00 98.56 79 ASN A O 1
ATOM 650 N N . VAL A 1 80 ? 10.874 0.184 -0.277 1.00 98.44 80 VAL A N 1
ATOM 651 C CA . VAL A 1 80 ? 10.005 -0.528 0.674 1.00 98.44 80 VAL A CA 1
ATOM 652 C C . VAL A 1 80 ? 10.157 -2.034 0.489 1.00 98.44 80 VAL A C 1
ATOM 654 O O . VAL A 1 80 ? 10.388 -2.740 1.468 1.00 98.44 80 VAL A O 1
ATOM 657 N N . ILE A 1 81 ? 10.111 -2.518 -0.755 1.00 98.69 81 ILE A N 1
ATOM 658 C CA . ILE A 1 81 ? 10.326 -3.937 -1.079 1.00 98.69 81 ILE A CA 1
ATOM 659 C C . ILE A 1 81 ? 11.716 -4.383 -0.610 1.00 98.69 81 ILE A C 1
ATOM 661 O O . ILE A 1 81 ? 11.849 -5.432 0.018 1.00 98.69 81 ILE A O 1
ATOM 665 N N . ALA A 1 82 ? 12.746 -3.574 -0.864 1.00 98.62 82 ALA A N 1
ATOM 666 C CA . ALA A 1 82 ? 14.112 -3.820 -0.412 1.00 98.62 82 ALA A CA 1
ATOM 667 C C . ALA A 1 82 ? 14.174 -4.004 1.112 1.00 98.62 82 ALA A C 1
ATOM 669 O O . ALA A 1 82 ? 14.664 -5.025 1.594 1.00 98.62 82 ALA A O 1
ATOM 670 N N . ARG A 1 83 ? 13.582 -3.070 1.870 1.00 98.56 83 ARG A N 1
ATOM 671 C CA . ARG A 1 83 ? 13.518 -3.140 3.336 1.00 98.56 83 ARG A CA 1
ATOM 672 C C . ARG A 1 83 ? 12.817 -4.406 3.836 1.00 98.56 83 ARG A C 1
ATOM 674 O O . ARG A 1 83 ? 13.332 -5.038 4.750 1.00 98.56 83 ARG A O 1
ATOM 681 N N . LEU A 1 84 ? 11.666 -4.758 3.262 1.00 98.50 84 LEU A N 1
ATOM 682 C CA . LEU A 1 84 ? 10.853 -5.899 3.710 1.00 98.50 84 LEU A CA 1
ATOM 683 C C . LEU A 1 84 ? 11.491 -7.252 3.359 1.00 98.50 84 LEU A C 1
ATOM 685 O O . LEU A 1 84 ? 11.378 -8.202 4.120 1.00 98.50 84 LEU A O 1
ATOM 689 N N . THR A 1 85 ? 12.211 -7.327 2.237 1.00 98.31 85 THR A N 1
ATOM 690 C CA . THR A 1 85 ? 12.851 -8.567 1.756 1.00 98.31 85 THR A CA 1
ATOM 691 C C . THR A 1 85 ? 14.309 -8.724 2.205 1.00 98.31 85 THR A C 1
ATOM 693 O O . THR A 1 85 ? 14.945 -9.734 1.898 1.00 98.31 85 THR A O 1
ATOM 696 N N . GLY A 1 86 ? 14.876 -7.718 2.885 1.00 97.94 86 GLY A N 1
ATOM 697 C CA . GLY A 1 86 ? 16.288 -7.684 3.287 1.00 97.94 86 GLY A CA 1
ATOM 698 C C . GLY A 1 86 ? 17.280 -7.513 2.127 1.00 97.94 86 GLY A C 1
ATOM 699 O O . GLY A 1 86 ? 18.469 -7.783 2.294 1.00 97.94 86 GLY A O 1
ATOM 700 N N . LYS A 1 87 ? 16.806 -7.091 0.950 1.00 97.75 87 LYS A N 1
ATOM 701 C CA . LYS A 1 87 ? 17.623 -6.827 -0.244 1.00 97.75 87 LYS A CA 1
ATOM 702 C C . LYS A 1 87 ? 18.004 -5.355 -0.340 1.00 97.75 87 LYS A C 1
ATOM 704 O O . LYS A 1 87 ? 17.447 -4.500 0.342 1.00 97.75 87 LYS A O 1
ATOM 709 N N . THR A 1 88 ? 18.935 -5.040 -1.228 1.00 98.50 88 THR A N 1
ATOM 710 C CA . THR A 1 88 ? 19.221 -3.658 -1.623 1.00 98.50 88 THR A CA 1
ATOM 711 C C . THR A 1 88 ? 18.236 -3.177 -2.689 1.00 98.50 88 THR A C 1
ATOM 713 O O . THR A 1 88 ? 17.723 -3.957 -3.491 1.00 98.50 88 THR A O 1
ATOM 716 N N . GLU A 1 89 ? 17.992 -1.869 -2.740 1.00 98.31 89 GLU A N 1
ATOM 717 C CA . GLU A 1 89 ? 17.135 -1.267 -3.769 1.00 98.31 89 GLU A CA 1
ATOM 718 C C . GLU A 1 89 ? 17.663 -1.529 -5.192 1.00 98.31 89 GLU A C 1
ATOM 720 O O . GLU A 1 89 ? 16.878 -1.761 -6.109 1.00 98.31 89 GLU A O 1
ATOM 725 N N . GLU A 1 90 ? 18.989 -1.591 -5.368 1.00 98.50 90 GLU A N 1
ATOM 726 C CA . GLU A 1 90 ? 19.609 -1.913 -6.657 1.00 98.50 90 GLU A CA 1
ATOM 727 C C . GLU A 1 90 ? 19.326 -3.360 -7.090 1.00 98.50 90 GLU A C 1
ATOM 729 O O . GLU A 1 90 ? 19.063 -3.603 -8.265 1.00 98.50 90 GLU A O 1
ATOM 734 N N . GLU A 1 91 ? 19.294 -4.324 -6.163 1.00 98.44 91 GLU A N 1
ATOM 735 C CA . GLU A 1 91 ? 18.884 -5.700 -6.478 1.00 98.44 91 GLU A CA 1
ATOM 736 C C . GLU A 1 91 ? 17.416 -5.771 -6.915 1.00 98.44 91 GLU A C 1
ATOM 738 O O . GLU A 1 91 ? 17.101 -6.455 -7.892 1.00 98.44 91 GLU A O 1
ATOM 743 N N . ILE A 1 92 ? 16.523 -5.041 -6.233 1.00 98.62 92 ILE A N 1
ATOM 744 C CA . ILE A 1 92 ? 15.098 -4.963 -6.597 1.00 98.62 92 ILE A CA 1
ATOM 745 C C . ILE A 1 92 ? 14.935 -4.343 -7.984 1.00 98.62 92 ILE A C 1
ATOM 747 O O . ILE A 1 92 ? 14.231 -4.890 -8.840 1.00 98.62 92 ILE A O 1
ATOM 751 N N . LYS A 1 93 ? 15.627 -3.229 -8.237 1.00 98.25 93 LYS A N 1
ATOM 752 C CA . LYS A 1 93 ? 15.632 -2.552 -9.532 1.00 98.25 93 LYS A CA 1
ATOM 753 C C . LYS A 1 93 ? 16.178 -3.467 -10.623 1.00 98.25 93 LYS A C 1
ATOM 755 O O . LYS A 1 93 ? 15.526 -3.634 -11.650 1.00 98.25 93 LYS A O 1
ATOM 760 N N . LYS A 1 94 ? 17.319 -4.117 -10.408 1.00 98.50 94 LYS A N 1
ATOM 761 C CA . LYS A 1 94 ? 17.892 -5.059 -11.374 1.00 98.50 94 LYS A CA 1
ATOM 762 C C . LYS A 1 94 ? 16.901 -6.175 -11.709 1.00 98.50 94 LYS A C 1
ATOM 764 O O . LYS A 1 94 ? 16.608 -6.392 -12.881 1.00 98.50 94 LYS A O 1
ATOM 769 N N . MET A 1 95 ? 16.315 -6.814 -10.696 1.00 98.38 95 MET A N 1
ATOM 770 C CA . MET A 1 95 ? 15.330 -7.882 -10.885 1.00 98.38 95 MET A CA 1
ATOM 771 C C . MET A 1 95 ? 14.096 -7.402 -11.660 1.00 98.38 95 MET A C 1
ATOM 773 O O . MET A 1 95 ? 13.631 -8.101 -12.560 1.00 98.38 95 MET A O 1
ATOM 777 N N . ARG A 1 96 ? 13.595 -6.195 -11.373 1.00 98.12 96 ARG A N 1
ATOM 778 C CA . ARG A 1 96 ? 12.512 -5.563 -12.141 1.00 98.12 96 ARG A CA 1
ATOM 779 C C . ARG A 1 96 ? 12.869 -5.418 -13.617 1.00 98.12 96 ARG A C 1
ATOM 781 O O . ARG A 1 96 ? 12.096 -5.836 -14.476 1.00 98.12 96 ARG A O 1
ATOM 788 N N . TYR A 1 97 ? 14.021 -4.823 -13.915 1.00 97.69 97 TYR A N 1
ATOM 789 C CA . TYR A 1 97 ? 14.423 -4.519 -15.288 1.00 97.69 97 TYR A CA 1
ATOM 790 C C . TYR A 1 97 ? 14.735 -5.779 -16.100 1.00 97.69 97 TYR A C 1
ATOM 792 O O . TYR A 1 97 ? 14.289 -5.860 -17.246 1.00 97.69 97 TYR A O 1
ATOM 800 N N . ASP A 1 98 ? 15.411 -6.761 -15.499 1.00 98.19 98 ASP A N 1
ATOM 801 C CA . ASP A 1 98 ? 15.725 -8.052 -16.127 1.00 98.19 98 ASP A CA 1
ATOM 802 C C . ASP A 1 98 ? 14.458 -8.831 -16.519 1.00 98.19 98 ASP A C 1
ATOM 804 O O . ASP A 1 98 ? 14.472 -9.595 -17.480 1.00 98.19 98 ASP A O 1
ATOM 808 N N . ASN A 1 99 ? 13.350 -8.608 -15.804 1.00 97.44 99 ASN A N 1
ATOM 809 C CA . ASN A 1 99 ? 12.070 -9.287 -16.024 1.00 97.44 99 ASN A CA 1
ATOM 810 C C . ASN A 1 99 ? 11.004 -8.391 -16.679 1.00 97.44 99 ASN A C 1
ATOM 812 O O . ASN A 1 99 ? 9.820 -8.723 -16.667 1.00 97.44 99 ASN A O 1
ATOM 816 N N . GLY A 1 100 ? 11.389 -7.236 -17.230 1.00 96.25 100 GLY A N 1
ATOM 817 C CA . GLY A 1 100 ? 10.458 -6.346 -17.934 1.00 96.25 100 GLY A CA 1
ATOM 818 C C . GLY A 1 100 ? 9.384 -5.698 -17.050 1.00 96.25 100 GLY A C 1
ATOM 819 O O . GLY A 1 100 ? 8.426 -5.134 -17.573 1.00 96.25 100 GLY A O 1
ATOM 820 N N . ILE A 1 101 ? 9.535 -5.726 -15.725 1.00 97.12 101 ILE A N 1
ATOM 821 C CA . ILE A 1 101 ? 8.628 -5.058 -14.790 1.00 97.12 101 ILE A CA 1
ATOM 822 C C . ILE A 1 101 ? 8.987 -3.571 -14.804 1.00 97.12 101 ILE A C 1
ATOM 824 O O . ILE A 1 101 ? 9.879 -3.118 -14.085 1.00 97.12 101 ILE A O 1
ATOM 828 N N . LYS A 1 102 ? 8.329 -2.787 -15.651 1.00 95.50 102 LYS A N 1
ATOM 829 C CA . LYS A 1 102 ? 8.553 -1.342 -15.802 1.00 95.50 102 LYS A CA 1
ATOM 830 C C . LYS A 1 102 ? 7.223 -0.610 -15.689 1.00 95.50 102 LYS A C 1
ATOM 832 O O . LYS A 1 102 ? 6.185 -1.171 -16.023 1.00 95.50 102 LYS A O 1
ATOM 837 N N . ALA A 1 103 ? 7.273 0.621 -15.190 1.00 94.06 103 ALA A N 1
ATOM 838 C CA . ALA A 1 103 ? 6.109 1.486 -15.242 1.00 94.06 103 ALA A CA 1
ATOM 839 C C . ALA A 1 103 ? 5.851 1.855 -16.705 1.00 94.06 103 ALA A C 1
ATOM 841 O O . ALA A 1 103 ? 6.797 2.045 -17.476 1.00 94.06 103 ALA A O 1
ATOM 842 N N . VAL A 1 104 ? 4.581 1.954 -17.061 1.00 93.56 104 VAL A N 1
ATOM 843 C CA . VAL A 1 104 ? 4.127 2.522 -18.327 1.00 93.56 104 VAL A CA 1
ATOM 844 C C . VAL A 1 104 ? 3.493 3.876 -18.061 1.00 93.56 104 VAL A C 1
ATOM 846 O O . VAL A 1 104 ? 3.111 4.168 -16.928 1.00 93.56 104 VAL A O 1
ATOM 849 N N . TYR A 1 105 ? 3.388 4.700 -19.095 1.00 91.38 105 TYR A N 1
ATOM 850 C CA . TYR A 1 105 ? 2.720 5.993 -19.016 1.00 91.38 105 TYR A CA 1
ATOM 851 C C . TYR A 1 105 ? 1.363 5.893 -19.702 1.00 91.38 105 TYR A C 1
ATOM 853 O O . TYR A 1 105 ? 1.283 5.449 -20.846 1.00 91.38 105 TYR A O 1
ATOM 861 N N . LYS A 1 106 ? 0.312 6.274 -18.982 1.00 87.19 106 LYS A N 1
ATOM 862 C CA . LYS A 1 106 ? -1.079 6.287 -19.440 1.00 87.19 106 LYS A CA 1
ATOM 863 C C . LYS A 1 106 ? -1.539 7.713 -19.674 1.00 87.19 106 LYS A C 1
ATOM 865 O O . LYS A 1 106 ? -1.155 8.598 -18.906 1.00 87.19 106 LYS A O 1
ATOM 870 N N . MET A 1 107 ? -2.326 7.933 -20.721 1.00 86.25 107 MET A N 1
ATOM 871 C CA . MET A 1 107 ? -2.840 9.252 -21.080 1.00 86.25 107 MET A CA 1
ATOM 872 C C . MET A 1 107 ? -4.147 9.543 -20.338 1.00 86.25 107 MET A C 1
ATOM 874 O O . MET A 1 107 ? -4.979 8.667 -20.117 1.00 86.25 107 MET A O 1
ATOM 878 N N . VAL A 1 108 ? -4.337 10.799 -19.943 1.00 82.50 108 VAL A N 1
ATOM 879 C CA . VAL A 1 108 ? -5.624 11.297 -19.453 1.00 82.50 108 VAL A CA 1
ATOM 880 C C . VAL A 1 108 ? -6.404 11.861 -20.636 1.00 82.50 108 VAL A C 1
ATOM 882 O O . VAL A 1 108 ? -6.063 12.920 -21.158 1.00 82.50 108 VAL A O 1
ATOM 885 N N . ASP A 1 109 ? -7.469 11.174 -21.043 1.00 76.88 109 ASP A N 1
ATOM 886 C CA . ASP A 1 109 ? -8.243 11.508 -22.249 1.00 76.88 109 ASP A CA 1
ATOM 887 C C . ASP A 1 109 ? -9.692 11.956 -21.988 1.00 76.88 109 ASP A C 1
ATOM 889 O O . ASP A 1 109 ? -10.427 12.259 -22.926 1.00 76.88 109 ASP A O 1
ATOM 893 N N . THR A 1 110 ? -10.112 12.041 -20.719 1.00 76.94 110 THR A N 1
ATOM 894 C CA . THR A 1 110 ? -11.471 12.406 -20.248 1.00 76.94 110 THR A CA 1
ATOM 895 C C . THR A 1 110 ? -12.619 11.485 -20.683 1.00 76.94 110 THR A C 1
ATOM 897 O O . THR A 1 110 ? 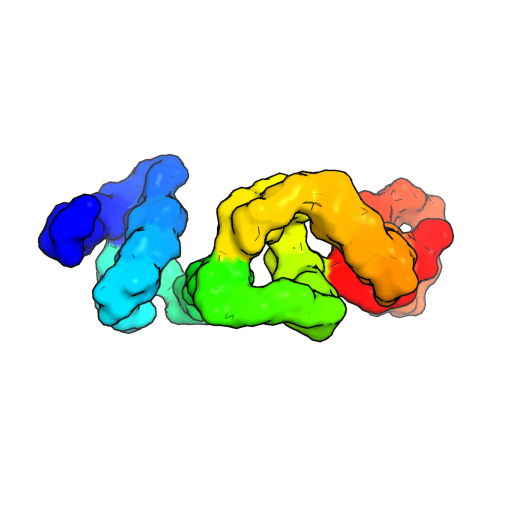-13.734 11.654 -20.193 1.00 76.94 110 THR A O 1
ATOM 900 N N . CYS A 1 111 ? -12.361 10.504 -21.549 1.00 79.69 111 CYS A N 1
ATOM 901 C CA . CYS A 1 111 ? -13.371 9.651 -22.177 1.00 79.69 111 CYS A CA 1
ATOM 902 C C . CYS A 1 111 ? -13.019 8.155 -22.123 1.00 79.69 111 CYS A C 1
ATOM 904 O O . CYS A 1 111 ? -13.660 7.354 -22.796 1.00 79.69 111 CYS A O 1
ATOM 906 N N . ALA A 1 112 ? -12.024 7.770 -21.315 1.00 72.81 112 ALA A N 1
ATOM 907 C CA . ALA A 1 112 ? -11.567 6.390 -21.160 1.00 72.81 112 ALA A CA 1
ATOM 908 C C . ALA A 1 112 ? -11.219 5.729 -22.511 1.00 72.81 112 ALA A C 1
ATOM 910 O O . ALA A 1 112 ? -11.650 4.615 -22.805 1.00 72.81 112 ALA A O 1
ATOM 911 N N . ALA A 1 113 ? -10.435 6.443 -23.316 1.00 69.75 113 ALA A N 1
ATOM 912 C CA . ALA A 1 113 ? -9.940 6.096 -24.647 1.00 69.75 113 ALA A CA 1
ATOM 913 C C . ALA A 1 113 ? -10.987 6.035 -25.775 1.00 69.75 113 ALA A C 1
ATOM 915 O O . ALA A 1 113 ? -10.685 5.527 -26.855 1.00 69.75 113 ALA A O 1
ATOM 916 N N . GLU A 1 114 ? -12.194 6.584 -25.582 1.00 75.56 114 GLU A N 1
ATOM 917 C CA . GLU A 1 114 ? -13.198 6.681 -26.658 1.00 75.56 114 GLU A CA 1
ATOM 918 C C . GLU A 1 114 ? -12.723 7.579 -27.820 1.00 75.56 114 GLU A C 1
ATOM 920 O O . GLU A 1 114 ? -12.980 7.285 -28.989 1.00 75.56 114 GLU A O 1
ATOM 925 N N . PHE A 1 115 ? -11.975 8.646 -27.513 1.00 73.69 115 PHE A N 1
ATOM 926 C CA . PHE A 1 115 ? -11.423 9.597 -28.478 1.00 73.69 115 PHE A CA 1
ATOM 927 C C . PHE A 1 115 ? -9.951 9.896 -28.189 1.00 73.69 115 PHE A C 1
ATOM 929 O O . PHE A 1 115 ? -9.522 9.961 -27.039 1.00 73.69 115 PHE A O 1
ATOM 936 N N . ALA A 1 116 ? -9.172 10.146 -29.244 1.00 70.19 116 ALA A N 1
ATOM 937 C CA . ALA A 1 116 ? -7.778 10.545 -29.099 1.00 70.19 116 ALA A CA 1
ATOM 938 C C . ALA A 1 116 ? -7.678 11.939 -28.460 1.00 70.19 116 ALA A C 1
ATOM 940 O O . ALA A 1 116 ? -8.154 12.928 -29.025 1.00 70.19 116 ALA A O 1
ATOM 941 N N . ALA A 1 117 ? -7.028 12.026 -27.301 1.00 65.44 117 ALA A N 1
ATOM 942 C CA . ALA A 1 117 ? -6.729 13.301 -26.669 1.00 65.44 117 ALA A CA 1
ATOM 943 C C . ALA A 1 117 ? -5.482 13.943 -27.293 1.00 65.44 117 ALA A C 1
ATOM 945 O O . ALA A 1 117 ? -4.473 13.292 -27.548 1.00 65.44 117 ALA A O 1
ATOM 946 N N . SER A 1 118 ? -5.545 15.251 -27.544 1.00 72.75 118 SER A N 1
ATOM 947 C CA . SER A 1 118 ? -4.438 16.017 -28.133 1.00 72.75 118 SER A CA 1
ATOM 948 C C . SER A 1 118 ? -3.437 16.545 -27.100 1.00 72.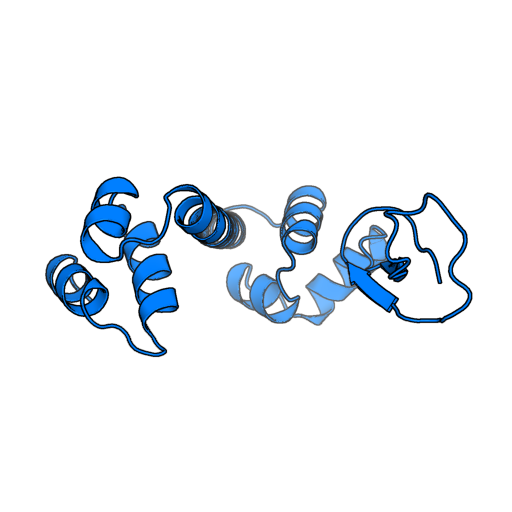75 118 SER A C 1
ATOM 950 O O . SER A 1 118 ? -2.381 17.056 -27.469 1.00 72.75 118 SER A O 1
ATOM 952 N N . THR A 1 119 ? -3.781 16.486 -25.811 1.00 75.88 119 THR A N 1
ATOM 953 C CA . THR A 1 119 ? -2.986 17.071 -24.725 1.00 75.88 119 THR A CA 1
ATOM 954 C C . THR A 1 119 ? -2.108 15.995 -24.080 1.00 75.88 119 THR A C 1
ATOM 956 O O . THR A 1 119 ? -2.653 15.011 -23.584 1.00 75.88 119 THR A O 1
ATOM 959 N N . PRO A 1 120 ? -0.773 16.172 -24.012 1.00 80.94 120 PRO A N 1
ATOM 960 C CA . PRO A 1 120 ? 0.142 15.186 -23.435 1.00 80.94 120 PRO A CA 1
ATOM 961 C C . PRO A 1 120 ? 0.121 15.223 -21.895 1.00 80.94 120 PRO A C 1
ATOM 963 O O . PRO A 1 120 ? 1.082 15.653 -21.256 1.00 80.94 120 PRO A O 1
ATOM 966 N N . TYR A 1 121 ? -0.995 14.806 -21.292 1.00 87.44 121 TYR A N 1
ATOM 967 C CA . TYR A 1 121 ? -1.144 14.663 -19.843 1.00 87.44 121 TYR A CA 1
ATOM 968 C C . TYR A 1 121 ? -1.067 13.183 -19.452 1.00 87.44 121 TYR A C 1
ATOM 970 O O . TYR A 1 121 ? -1.988 12.421 -19.736 1.00 87.44 121 TYR A O 1
ATOM 978 N N . TYR A 1 122 ? 0.033 12.787 -18.801 1.00 89.12 122 TYR A N 1
ATOM 979 C CA . TYR A 1 122 ? 0.325 11.390 -18.475 1.00 89.12 122 TYR A CA 1
ATOM 980 C C . TYR A 1 122 ? 0.482 11.129 -16.976 1.00 89.12 122 TYR A C 1
ATOM 982 O O . TYR A 1 122 ? 0.907 12.006 -16.220 1.00 89.12 122 TYR A O 1
ATOM 990 N N . TYR A 1 123 ? 0.234 9.885 -16.572 1.00 91.25 123 TYR A N 1
ATOM 991 C CA . TYR A 1 123 ? 0.600 9.343 -15.263 1.00 91.25 123 TYR A CA 1
ATOM 992 C C . TYR A 1 123 ? 1.275 7.978 -15.424 1.00 91.25 123 TYR A C 1
ATOM 994 O O . TYR A 1 123 ? 0.984 7.237 -16.362 1.00 91.25 123 TYR A O 1
ATOM 1002 N N . SER A 1 124 ? 2.209 7.652 -14.530 1.00 92.88 124 SER A N 1
ATOM 1003 C CA . SER A 1 124 ? 2.870 6.347 -14.531 1.00 92.88 124 SER A CA 1
ATOM 1004 C C . SER A 1 124 ? 2.058 5.317 -13.753 1.00 92.88 124 SER A C 1
ATOM 1006 O O . SER A 1 124 ? 1.538 5.639 -12.687 1.00 92.88 124 SER A O 1
ATOM 1008 N N . VAL A 1 125 ? 2.026 4.080 -14.233 1.00 93.56 125 VAL A N 1
ATOM 1009 C CA . VAL A 1 125 ? 1.391 2.949 -13.546 1.00 93.56 125 VAL A CA 1
ATOM 1010 C C . VAL A 1 125 ? 2.135 1.656 -13.854 1.00 93.56 125 VAL A C 1
ATOM 1012 O O . VAL A 1 125 ? 2.699 1.487 -14.942 1.00 93.56 125 VAL A O 1
ATOM 1015 N N . PHE A 1 126 ? 2.144 0.717 -12.916 1.00 92.19 126 PHE A N 1
ATOM 1016 C CA . PHE A 1 126 ? 2.609 -0.642 -13.171 1.00 92.19 126 PHE A CA 1
ATOM 1017 C C . PHE A 1 126 ? 1.473 -1.525 -13.690 1.00 92.19 126 PHE A C 1
ATOM 1019 O O . PHE A 1 126 ? 0.790 -2.219 -12.940 1.00 92.19 126 PHE A O 1
ATOM 1026 N N . GLY A 1 127 ? 1.304 -1.541 -15.012 1.00 80.38 127 GLY A N 1
ATOM 1027 C CA . GLY A 1 127 ? 0.366 -2.433 -15.690 1.00 80.38 127 GLY A CA 1
ATOM 1028 C C . GLY A 1 127 ? -0.185 -1.847 -16.986 1.00 80.38 127 GLY A C 1
ATOM 1029 O O . GLY A 1 127 ? -0.325 -0.637 -17.125 1.00 80.38 127 GLY A O 1
ATOM 1030 N N . GLY A 1 128 ? -0.529 -2.724 -17.931 1.00 80.25 128 GLY A N 1
ATOM 1031 C CA . GLY A 1 128 ? -1.052 -2.330 -19.241 1.00 80.25 128 GLY A CA 1
ATOM 1032 C C . GLY A 1 128 ? 0.022 -1.838 -20.217 1.00 80.25 128 GLY A C 1
ATOM 1033 O O . GLY A 1 128 ? 1.219 -1.973 -19.974 1.00 80.25 128 GLY A O 1
ATOM 1034 N N . GLU A 1 129 ? -0.427 -1.312 -21.356 1.00 80.62 129 GLU A N 1
ATOM 1035 C CA . GLU A 1 129 ? 0.432 -0.802 -22.434 1.00 80.62 129 GLU A CA 1
ATOM 1036 C C . GLU A 1 129 ? 0.844 0.661 -22.212 1.00 80.62 129 GLU A C 1
ATOM 1038 O O . GLU A 1 129 ? 0.143 1.411 -21.534 1.00 80.62 129 GLU A O 1
ATOM 1043 N N . CYS A 1 130 ? 1.976 1.076 -22.783 1.00 79.56 130 CYS A N 1
ATOM 1044 C CA . CYS A 1 130 ? 2.429 2.467 -22.741 1.00 79.56 130 CYS A CA 1
ATOM 1045 C C . CYS A 1 130 ? 1.754 3.282 -23.850 1.00 79.56 130 CYS A C 1
ATOM 1047 O O . CYS A 1 130 ? 1.767 2.864 -25.003 1.00 79.56 130 CYS A O 1
ATOM 1049 N N . GLU A 1 131 ? 1.189 4.433 -23.489 1.00 79.06 131 GLU A N 1
ATOM 1050 C CA . GLU A 1 131 ? 0.426 5.340 -24.367 1.00 79.06 131 GLU A CA 1
ATOM 1051 C C . GLU A 1 131 ? 1.157 6.668 -24.629 1.00 79.06 131 GLU A C 1
ATOM 1053 O O . GLU A 1 131 ? 0.591 7.584 -25.223 1.00 79.06 131 GLU A O 1
ATOM 1058 N N . ALA A 1 132 ? 2.399 6.776 -24.149 1.00 73.06 132 ALA A N 1
ATOM 1059 C CA . ALA A 1 132 ? 3.314 7.875 -24.444 1.00 73.06 132 ALA A CA 1
ATOM 1060 C C . ALA A 1 132 ? 4.141 7.614 -25.708 1.00 73.06 132 ALA A C 1
ATOM 1062 O O . ALA A 1 132 ? 4.486 6.432 -25.950 1.00 73.06 132 ALA A O 1
#